Protein AF-A0A3B7MZ04-F1 (afdb_monomer_lite)

Radius of gyration: 18.73 Å; chains: 1; bounding box: 48×26×70 Å

Structure (mmCIF, N/CA/C/O backbone):
data_AF-A0A3B7MZ04-F1
#
_entry.id   AF-A0A3B7MZ04-F1
#
loop_
_atom_site.group_PDB
_atom_site.id
_atom_site.type_symbol
_atom_site.label_atom_id
_atom_site.label_alt_id
_atom_site.label_comp_id
_atom_site.label_asym_id
_atom_site.label_entity_id
_atom_site.label_seq_id
_atom_site.pdbx_PDB_ins_code
_atom_site.Cartn_x
_atom_site.Cartn_y
_atom_site.Cartn_z
_atom_site.occupancy
_atom_site.B_iso_or_equiv
_atom_site.auth_seq_id
_atom_site.auth_comp_id
_atom_site.auth_asym_id
_atom_site.auth_atom_id
_atom_site.pdbx_PDB_model_num
ATOM 1 N N . MET A 1 1 ? 31.484 -8.376 -49.453 1.00 37.28 1 MET A N 1
ATOM 2 C CA . MET A 1 1 ? 30.251 -7.892 -48.801 1.00 37.28 1 MET A CA 1
ATOM 3 C C . MET A 1 1 ? 29.807 -8.991 -47.845 1.00 37.28 1 MET A C 1
ATOM 5 O O . MET A 1 1 ? 29.303 -10.003 -48.305 1.00 37.28 1 MET A O 1
ATOM 9 N N . LEU A 1 2 ? 30.146 -8.880 -46.559 1.00 37.50 2 LEU A N 1
ATOM 10 C CA . LEU A 1 2 ? 29.849 -9.903 -45.551 1.00 37.50 2 LEU A CA 1
ATOM 11 C C . LEU A 1 2 ? 28.805 -9.314 -44.599 1.00 37.50 2 LEU A C 1
ATOM 13 O O . LEU A 1 2 ? 29.094 -8.362 -43.881 1.00 37.50 2 LEU A O 1
ATOM 17 N N . VAL A 1 3 ? 27.578 -9.824 -44.670 1.00 41.59 3 VAL A N 1
ATOM 18 C CA . VAL A 1 3 ? 26.454 -9.389 -43.834 1.00 41.59 3 VAL A CA 1
ATOM 19 C C . VAL A 1 3 ? 26.426 -10.294 -42.605 1.00 41.59 3 VAL A C 1
ATOM 21 O O . VAL A 1 3 ? 26.024 -11.450 -42.708 1.00 41.59 3 VAL A O 1
ATOM 24 N N . LEU A 1 4 ? 26.881 -9.797 -41.451 1.00 46.09 4 LEU A N 1
ATOM 25 C CA . LEU A 1 4 ? 26.632 -10.462 -40.171 1.00 46.09 4 LEU A CA 1
ATOM 26 C C . LEU A 1 4 ? 25.284 -9.986 -39.624 1.00 46.09 4 LEU A C 1
ATOM 28 O O . LEU A 1 4 ? 25.149 -8.849 -39.178 1.00 46.09 4 LEU A O 1
ATOM 32 N N . ALA A 1 5 ? 24.293 -10.875 -39.655 1.00 50.34 5 ALA A N 1
ATOM 33 C CA . ALA A 1 5 ? 23.053 -10.722 -38.911 1.00 50.34 5 ALA A CA 1
ATOM 34 C C . ALA A 1 5 ? 23.339 -10.975 -37.422 1.00 50.34 5 ALA A C 1
ATOM 36 O O . ALA A 1 5 ? 23.577 -12.110 -37.012 1.00 50.34 5 ALA A O 1
ATOM 37 N N . THR A 1 6 ? 23.342 -9.923 -36.606 1.00 53.00 6 THR A N 1
ATOM 38 C CA . THR A 1 6 ? 23.350 -10.060 -35.149 1.00 53.00 6 THR A CA 1
ATOM 39 C C . THR A 1 6 ? 21.940 -10.420 -34.690 1.00 53.00 6 THR A C 1
ATOM 41 O O . THR A 1 6 ? 21.031 -9.595 -34.641 1.00 53.00 6 THR A O 1
ATOM 44 N N . THR A 1 7 ? 21.742 -11.698 -34.377 1.00 51.88 7 THR A N 1
ATOM 45 C CA . THR A 1 7 ? 20.571 -12.202 -33.657 1.00 51.88 7 THR A CA 1
ATOM 46 C C . THR A 1 7 ? 20.481 -11.504 -32.302 1.00 51.88 7 THR A C 1
ATOM 48 O O . THR A 1 7 ? 21.294 -11.749 -31.412 1.00 51.88 7 THR A O 1
ATOM 51 N N . GLY A 1 8 ? 19.512 -10.600 -32.159 1.00 41.09 8 GLY A N 1
ATOM 52 C CA . GLY A 1 8 ? 19.199 -9.950 -30.895 1.00 41.09 8 GLY A CA 1
ATOM 53 C C . GLY A 1 8 ? 18.602 -10.954 -29.914 1.00 41.09 8 GLY A C 1
ATOM 54 O O . GLY A 1 8 ? 17.483 -11.426 -30.103 1.00 41.09 8 GLY A O 1
ATOM 55 N N . SER A 1 9 ? 19.342 -11.272 -28.856 1.00 47.41 9 SER A N 1
ATOM 56 C CA . SER A 1 9 ? 18.808 -11.992 -27.703 1.00 47.41 9 SER A CA 1
ATOM 57 C C . SER A 1 9 ? 17.829 -11.079 -26.964 1.00 47.41 9 SER A C 1
ATOM 59 O O . SER A 1 9 ? 18.231 -10.145 -26.270 1.00 47.41 9 SER A O 1
ATOM 61 N N . LEU A 1 10 ? 16.531 -11.340 -27.121 1.00 42.75 10 LEU A N 1
ATOM 62 C CA . LEU A 1 10 ? 15.488 -10.800 -26.254 1.00 42.75 10 LEU A CA 1
ATOM 63 C C . LEU A 1 10 ? 15.703 -11.379 -24.851 1.00 42.75 10 LEU A C 1
ATOM 65 O O . LEU A 1 10 ? 15.317 -12.511 -24.566 1.00 42.75 10 LEU A O 1
ATOM 69 N N . PHE A 1 11 ? 16.351 -10.617 -23.972 1.00 45.81 11 PHE A N 1
ATOM 70 C CA . PHE A 1 11 ? 16.391 -10.933 -22.549 1.00 45.81 11 PHE A CA 1
ATOM 71 C C . PHE A 1 11 ? 14.971 -10.806 -21.990 1.00 45.81 11 PHE A C 1
ATOM 73 O O . PHE A 1 11 ? 14.513 -9.711 -21.667 1.00 45.81 11 PHE A O 1
ATOM 80 N N . ALA A 1 12 ? 14.272 -11.934 -21.872 1.00 39.66 12 ALA A N 1
ATOM 81 C CA . ALA A 1 12 ? 13.125 -12.056 -20.988 1.00 39.66 12 ALA A CA 1
ATOM 82 C C . ALA A 1 12 ? 13.638 -11.872 -19.553 1.00 39.66 12 ALA A C 1
ATOM 84 O O . ALA A 1 12 ? 14.131 -12.808 -18.926 1.00 39.66 12 ALA A O 1
ATOM 85 N N . GLN A 1 13 ? 13.611 -10.635 -19.059 1.00 42.84 13 GLN A N 1
ATOM 86 C CA . GLN A 1 13 ? 13.931 -10.337 -17.670 1.00 42.84 13 GLN A CA 1
ATOM 87 C C . GLN A 1 13 ? 12.812 -10.926 -16.811 1.00 42.84 13 GLN A C 1
ATOM 89 O O . GLN A 1 13 ? 11.730 -10.355 -16.698 1.00 42.84 13 GLN A O 1
ATOM 94 N N . SER A 1 14 ? 13.053 -12.107 -16.244 1.00 42.69 14 SER A N 1
ATOM 95 C CA . SER A 1 14 ? 12.213 -12.653 -15.186 1.00 42.69 14 SER A CA 1
ATOM 96 C C . SER A 1 14 ? 12.335 -11.725 -13.979 1.00 42.69 14 SER A C 1
ATOM 98 O O . SER A 1 14 ? 13.322 -11.787 -13.246 1.00 42.69 14 SER A O 1
ATOM 100 N N . VAL A 1 15 ? 11.367 -10.826 -13.805 1.00 52.56 15 VAL A N 1
ATOM 101 C CA . VAL A 1 15 ? 11.273 -9.983 -12.612 1.00 52.56 15 VAL A CA 1
ATOM 102 C C . VAL A 1 15 ? 10.937 -10.910 -11.450 1.00 52.56 15 VAL A C 1
ATOM 104 O O . VAL A 1 15 ? 9.829 -11.438 -11.369 1.00 52.56 15 VAL A O 1
ATOM 107 N N . THR A 1 16 ? 11.906 -11.171 -10.576 1.00 59.06 16 THR A N 1
ATOM 108 C CA . THR A 1 16 ? 11.627 -11.874 -9.325 1.00 59.06 16 THR A CA 1
ATOM 109 C C . THR A 1 16 ? 10.803 -10.939 -8.447 1.00 59.06 16 THR A C 1
ATOM 111 O O . THR A 1 16 ? 11.130 -9.766 -8.327 1.00 59.06 16 THR A O 1
ATOM 114 N N . MET A 1 17 ? 9.697 -11.411 -7.878 1.00 65.62 17 MET A N 1
ATOM 115 C CA . MET A 1 17 ? 8.897 -10.622 -6.936 1.00 65.62 17 MET A CA 1
ATOM 116 C C . MET A 1 17 ? 9.353 -10.927 -5.509 1.00 65.62 17 MET A C 1
ATOM 118 O O . MET A 1 17 ? 9.758 -12.048 -5.206 1.00 65.62 17 MET A O 1
ATOM 122 N N . SER A 1 18 ? 9.297 -9.929 -4.635 1.00 71.94 18 SER A N 1
ATOM 123 C CA . SER A 1 18 ? 9.618 -10.046 -3.219 1.00 71.94 18 SER A CA 1
ATOM 124 C C . SER A 1 18 ? 8.387 -9.677 -2.403 1.00 71.94 18 SER A C 1
ATOM 126 O O . SER A 1 18 ? 7.924 -8.536 -2.464 1.00 71.94 18 SER A O 1
ATOM 128 N N . ASP A 1 19 ? 7.909 -10.623 -1.598 1.00 74.81 19 ASP A N 1
ATOM 129 C CA . ASP A 1 19 ? 6.962 -10.338 -0.527 1.00 74.81 19 ASP A CA 1
ATOM 130 C C . ASP A 1 19 ? 7.693 -9.617 0.610 1.00 74.81 19 ASP A C 1
ATOM 132 O O . ASP A 1 19 ? 8.742 -10.058 1.086 1.00 74.81 19 ASP A O 1
ATOM 136 N N . VAL A 1 20 ? 7.162 -8.473 1.026 1.00 80.75 20 VAL A N 1
ATOM 137 C CA . VAL A 1 20 ? 7.673 -7.664 2.131 1.00 80.75 20 VAL A CA 1
ATOM 138 C C . VAL A 1 20 ? 6.534 -7.450 3.112 1.00 80.75 20 VAL A C 1
ATOM 140 O O . VAL A 1 20 ? 5.497 -6.895 2.761 1.00 80.75 20 VAL A O 1
ATOM 143 N N . MET A 1 21 ? 6.725 -7.875 4.355 1.00 78.44 21 MET A N 1
ATOM 144 C CA . MET A 1 21 ? 5.751 -7.673 5.421 1.00 78.44 21 MET A CA 1
ATOM 145 C C . MET A 1 21 ? 6.293 -6.654 6.418 1.00 78.44 21 MET A C 1
ATOM 147 O O . MET A 1 21 ? 7.368 -6.835 6.984 1.00 78.44 21 MET A O 1
ATOM 151 N N . ILE A 1 22 ? 5.538 -5.581 6.632 1.00 81.31 22 ILE A N 1
ATOM 152 C CA . ILE A 1 22 ? 5.824 -4.547 7.622 1.00 81.31 22 ILE A CA 1
ATOM 153 C C . ILE A 1 22 ? 4.789 -4.695 8.731 1.00 81.31 22 ILE A C 1
ATOM 155 O O . ILE A 1 22 ? 3.608 -4.407 8.537 1.00 81.31 22 ILE A O 1
ATOM 159 N N . SER A 1 23 ? 5.219 -5.174 9.891 1.00 73.75 23 SER A N 1
ATOM 160 C CA . SER A 1 23 ? 4.356 -5.304 11.065 1.00 73.75 23 SER A CA 1
ATOM 161 C C . SER A 1 23 ? 4.400 -4.028 11.909 1.00 73.75 23 SER A C 1
ATOM 163 O O . SER A 1 23 ? 5.452 -3.405 12.029 1.00 73.75 23 SER A O 1
ATOM 165 N N . SER A 1 24 ? 3.268 -3.669 12.521 1.00 73.19 24 SER A N 1
ATOM 166 C CA . SER A 1 24 ? 3.167 -2.603 13.534 1.00 73.19 24 SER A CA 1
ATOM 167 C C . SER A 1 24 ? 3.559 -1.200 13.049 1.00 73.19 24 SER A C 1
ATOM 169 O O . SER A 1 24 ? 4.339 -0.486 13.678 1.00 73.19 24 SER A O 1
ATOM 171 N N . VAL A 1 25 ? 2.998 -0.784 11.918 1.00 84.44 25 VAL A N 1
ATOM 172 C CA . VAL A 1 25 ? 3.105 0.578 11.395 1.00 84.44 25 VAL A CA 1
ATOM 173 C C . VAL A 1 25 ? 2.046 1.464 12.040 1.00 84.44 25 VAL A C 1
ATOM 175 O O . VAL A 1 25 ? 0.855 1.189 11.913 1.00 84.44 25 VAL A O 1
ATOM 178 N N . LYS A 1 26 ? 2.462 2.569 12.663 1.00 84.50 26 LYS A N 1
ATOM 179 C CA . LYS A 1 26 ? 1.526 3.576 13.173 1.00 84.50 26 LYS A CA 1
ATOM 180 C C . LYS A 1 26 ? 0.982 4.435 12.036 1.00 84.50 26 LYS A C 1
ATOM 182 O O . LYS A 1 26 ? 1.739 5.204 11.445 1.00 84.50 26 LYS A O 1
ATOM 187 N N . ILE A 1 27 ? -0.315 4.328 11.751 1.00 87.19 27 ILE A N 1
ATOM 188 C CA . ILE A 1 27 ? -0.996 5.122 10.720 1.00 87.19 27 ILE A CA 1
ATOM 189 C C . ILE A 1 27 ? -2.087 5.974 11.370 1.00 87.19 27 ILE A C 1
ATOM 191 O O . ILE A 1 27 ? -3.079 5.461 11.890 1.00 87.19 27 ILE A O 1
ATOM 195 N N . LYS A 1 28 ? -1.908 7.293 11.305 1.00 89.50 28 LYS A N 1
ATOM 196 C CA . LYS A 1 28 ? -2.810 8.297 11.889 1.00 89.50 28 LYS A CA 1
ATOM 197 C C . LYS A 1 28 ? -3.736 8.861 10.821 1.00 89.50 28 LYS A C 1
ATOM 199 O O . LYS A 1 28 ? -3.442 8.727 9.639 1.00 89.50 28 LYS A O 1
ATOM 204 N N . ASP A 1 29 ? -4.832 9.516 11.192 1.00 90.69 29 ASP A N 1
ATOM 205 C CA . ASP A 1 29 ? -5.619 10.249 10.192 1.00 90.69 29 ASP A CA 1
ATOM 206 C C . ASP A 1 29 ? -4.792 11.372 9.544 1.00 90.69 29 ASP A C 1
ATOM 208 O O . ASP A 1 29 ? -3.975 12.028 10.193 1.00 90.69 29 ASP A O 1
ATOM 212 N N . GLY A 1 30 ? -4.994 11.574 8.241 1.00 92.38 30 GLY A N 1
ATOM 213 C CA . GLY A 1 30 ? -4.193 12.476 7.417 1.00 92.38 30 GLY A CA 1
ATOM 214 C C . GLY A 1 30 ? -3.124 11.756 6.591 1.00 92.38 30 GLY A C 1
ATOM 215 O O . GLY A 1 30 ? -3.229 10.563 6.299 1.00 92.38 30 GLY A O 1
ATOM 216 N N . LYS A 1 31 ? -2.117 12.512 6.142 1.00 95.00 31 LYS A N 1
ATOM 217 C CA . LYS A 1 31 ? -1.032 12.008 5.289 1.00 95.00 31 LYS A CA 1
ATOM 218 C C . LYS A 1 31 ? -0.006 11.244 6.128 1.00 95.00 31 LYS A C 1
ATOM 220 O O . LYS A 1 31 ? 0.504 11.775 7.109 1.00 95.00 31 LYS A O 1
ATOM 225 N N . ASN A 1 32 ? 0.331 10.030 5.705 1.00 93.62 32 ASN A N 1
ATOM 226 C CA . ASN A 1 32 ? 1.337 9.181 6.333 1.00 93.62 32 ASN A CA 1
ATOM 227 C C . ASN A 1 32 ? 2.369 8.743 5.297 1.00 93.62 32 ASN A C 1
ATOM 229 O O . ASN A 1 32 ? 2.030 8.530 4.132 1.00 93.62 32 ASN A O 1
ATOM 233 N N . THR A 1 33 ? 3.605 8.562 5.755 1.00 93.31 33 THR A N 1
ATOM 234 C CA . THR A 1 33 ? 4.702 8.012 4.960 1.00 93.31 33 THR A CA 1
ATOM 235 C C . THR A 1 33 ? 5.286 6.818 5.700 1.00 93.31 33 THR A C 1
ATOM 237 O O . THR A 1 33 ? 5.706 6.945 6.848 1.00 93.31 33 THR A O 1
ATOM 240 N N . ILE A 1 34 ? 5.316 5.666 5.042 1.00 90.81 34 ILE A N 1
ATOM 241 C CA . ILE A 1 34 ? 5.802 4.398 5.579 1.00 90.81 34 ILE A CA 1
ATOM 242 C C . ILE A 1 34 ? 7.078 4.039 4.828 1.00 90.81 34 ILE A C 1
ATOM 244 O O . ILE A 1 34 ? 7.085 3.977 3.600 1.00 90.81 34 ILE A O 1
ATOM 248 N N . GLN A 1 35 ? 8.163 3.814 5.559 1.00 90.25 35 GLN A N 1
ATOM 249 C CA . GLN A 1 35 ? 9.420 3.342 4.983 1.00 90.25 35 GLN A CA 1
ATOM 250 C C . GLN A 1 35 ? 9.303 1.847 4.689 1.00 90.25 35 GLN A C 1
ATOM 252 O O . GLN A 1 35 ? 8.924 1.074 5.571 1.00 90.25 35 GLN A O 1
ATOM 257 N N . VAL A 1 36 ? 9.623 1.435 3.463 1.00 87.38 36 VAL A N 1
ATOM 258 C CA . VAL A 1 36 ? 9.711 0.013 3.133 1.00 87.38 36 VAL A CA 1
ATOM 259 C C . VAL A 1 36 ? 11.076 -0.504 3.603 1.00 87.38 36 VAL A C 1
ATOM 261 O O . VAL A 1 36 ? 12.092 0.125 3.288 1.00 87.38 36 VAL A O 1
ATOM 264 N N . PRO A 1 37 ? 11.130 -1.630 4.341 1.00 84.25 37 PRO A N 1
ATOM 265 C CA . PRO A 1 37 ? 12.377 -2.245 4.781 1.00 84.25 37 PRO A CA 1
ATOM 266 C C . PRO A 1 37 ? 13.378 -2.478 3.647 1.00 84.25 37 PRO A C 1
ATOM 268 O O . PRO A 1 37 ? 13.029 -2.513 2.463 1.00 84.25 37 PRO A O 1
ATOM 271 N N . ASP A 1 38 ? 14.641 -2.649 4.032 1.00 81.69 38 ASP A N 1
ATOM 272 C CA . ASP A 1 38 ? 15.763 -2.913 3.122 1.00 81.69 38 ASP A CA 1
ATOM 273 C C . ASP A 1 38 ? 16.003 -1.804 2.083 1.00 81.69 38 ASP A C 1
ATOM 275 O O . ASP A 1 38 ? 16.599 -2.040 1.033 1.00 81.69 38 ASP A O 1
ATOM 279 N N . GLY A 1 39 ? 15.514 -0.589 2.357 1.00 80.19 39 GLY A N 1
ATOM 280 C CA . GLY A 1 39 ? 15.669 0.561 1.468 1.00 80.19 39 GLY A CA 1
ATOM 281 C C . GLY A 1 39 ? 14.927 0.410 0.140 1.00 80.19 39 GLY A C 1
ATOM 282 O O . GLY A 1 39 ? 15.293 1.063 -0.833 1.00 80.19 39 GLY A O 1
ATOM 283 N N . LYS A 1 40 ? 13.899 -0.447 0.071 1.00 82.50 40 LYS A N 1
ATOM 284 C CA . LYS A 1 40 ? 13.170 -0.725 -1.178 1.00 82.50 40 LYS A CA 1
ATOM 285 C C . LYS A 1 40 ? 12.316 0.451 -1.657 1.00 82.50 40 LYS A C 1
ATOM 287 O O . LYS A 1 40 ? 11.975 0.494 -2.835 1.00 82.50 40 LYS A O 1
ATOM 292 N N . GLY A 1 41 ? 12.011 1.410 -0.783 1.00 89.75 41 GLY A N 1
ATOM 293 C CA . GLY A 1 41 ? 11.258 2.607 -1.140 1.00 89.75 41 GLY A CA 1
ATOM 294 C C . GLY A 1 41 ? 10.447 3.183 0.016 1.00 89.75 41 GLY A C 1
ATOM 295 O O . GLY A 1 41 ? 10.677 2.872 1.185 1.00 89.75 41 GLY A O 1
ATOM 296 N N . THR A 1 42 ? 9.453 4.001 -0.321 1.00 92.31 42 THR A N 1
ATOM 297 C CA . THR A 1 42 ? 8.475 4.556 0.622 1.00 92.31 42 THR A CA 1
ATOM 298 C C . THR A 1 42 ? 7.057 4.394 0.101 1.00 92.31 42 THR A C 1
ATOM 300 O O . THR A 1 42 ? 6.826 4.284 -1.100 1.00 92.31 42 THR A O 1
ATOM 303 N N . ILE A 1 43 ? 6.093 4.389 1.012 1.00 92.94 43 ILE A N 1
ATOM 304 C CA . ILE A 1 43 ? 4.670 4.403 0.697 1.00 92.94 43 ILE A CA 1
ATOM 305 C C . ILE A 1 43 ? 4.080 5.653 1.321 1.00 92.94 43 ILE A C 1
ATOM 307 O O . ILE A 1 43 ? 4.135 5.824 2.537 1.00 92.94 43 ILE A O 1
ATOM 311 N N . GLN A 1 44 ? 3.482 6.507 0.507 1.00 94.75 44 GLN A N 1
ATOM 312 C CA . GLN A 1 44 ? 2.641 7.596 0.975 1.00 94.75 44 GLN A CA 1
ATOM 313 C C . GLN A 1 44 ? 1.182 7.191 0.848 1.00 94.75 44 GLN A C 1
ATOM 315 O O . GLN A 1 44 ? 0.789 6.574 -0.137 1.00 94.75 44 GLN A O 1
ATOM 320 N N . LEU A 1 45 ? 0.382 7.530 1.850 1.00 94.44 45 LEU A N 1
ATOM 321 C CA . LEU A 1 45 ? -1.057 7.306 1.834 1.00 94.44 45 LEU A CA 1
ATOM 322 C C . LEU A 1 45 ? -1.772 8.335 2.701 1.00 94.44 45 LEU A C 1
ATOM 324 O O . LEU A 1 45 ? -1.173 8.961 3.578 1.00 94.44 45 LEU A O 1
ATOM 328 N N . VAL A 1 46 ? -3.070 8.494 2.477 1.00 93.62 46 VAL A N 1
ATOM 329 C CA . VAL A 1 46 ? -3.946 9.326 3.299 1.00 93.62 46 VAL A CA 1
ATOM 330 C C . VAL A 1 46 ? -4.959 8.431 3.993 1.00 93.62 46 VAL A C 1
ATOM 332 O O . VAL A 1 46 ? -5.723 7.731 3.334 1.00 93.62 46 VAL A O 1
ATOM 335 N N . LYS A 1 47 ? -4.985 8.462 5.325 1.00 91.06 47 LYS A N 1
ATOM 336 C CA . LYS A 1 47 ? -6.008 7.783 6.123 1.00 91.06 47 LYS A CA 1
ATOM 337 C C . LYS A 1 47 ? -7.132 8.763 6.459 1.00 91.06 47 LYS A C 1
ATOM 339 O O . LYS A 1 47 ? -6.870 9.902 6.851 1.00 91.06 47 LYS A O 1
ATOM 344 N N . ARG A 1 48 ? -8.380 8.325 6.297 1.00 89.88 48 ARG A N 1
ATOM 345 C CA . ARG A 1 48 ? -9.588 9.040 6.737 1.00 89.88 48 ARG A CA 1
ATOM 346 C C . ARG A 1 48 ? -10.536 8.054 7.412 1.00 89.88 48 ARG A C 1
ATOM 348 O O . ARG A 1 48 ? -11.270 7.339 6.728 1.00 89.88 48 ARG A O 1
ATOM 355 N N . GLY A 1 49 ? -10.507 7.996 8.742 1.00 85.44 49 GLY A N 1
ATOM 356 C CA . GLY A 1 49 ? -11.262 6.996 9.497 1.00 85.44 49 GLY A CA 1
ATOM 357 C C . GLY A 1 49 ? -10.734 5.593 9.191 1.00 85.44 49 GLY A C 1
ATOM 358 O O . GLY A 1 49 ? -9.558 5.321 9.414 1.00 85.44 49 GLY A O 1
ATOM 359 N N . ASP A 1 50 ? -11.573 4.719 8.639 1.00 78.81 50 ASP A N 1
ATOM 360 C CA . ASP A 1 50 ? -11.190 3.352 8.245 1.00 78.81 50 ASP A CA 1
ATOM 361 C C . ASP A 1 50 ? -10.774 3.217 6.770 1.00 78.81 50 ASP A C 1
ATOM 363 O O . ASP A 1 50 ? -10.542 2.109 6.290 1.00 78.81 50 ASP A O 1
ATOM 367 N N . LYS A 1 51 ? -10.691 4.331 6.029 1.00 84.94 51 LYS A N 1
ATOM 368 C CA . LYS A 1 51 ? -10.360 4.331 4.598 1.00 84.94 51 LYS A CA 1
ATOM 369 C C . LYS A 1 51 ? -8.946 4.828 4.334 1.00 84.94 51 LYS A C 1
ATOM 371 O O . LYS A 1 51 ? -8.475 5.755 4.993 1.00 84.94 51 LYS A O 1
ATOM 376 N N . PHE A 1 52 ? -8.327 4.266 3.299 1.00 89.69 52 PHE A N 1
ATOM 377 C CA . PHE A 1 52 ? -7.023 4.677 2.788 1.00 89.69 52 PHE A CA 1
ATOM 378 C C . PHE A 1 52 ? -7.166 5.159 1.340 1.00 89.69 52 PHE A C 1
ATOM 380 O O . PHE A 1 52 ? -7.798 4.499 0.518 1.00 89.69 52 PHE A O 1
ATOM 387 N N . THR A 1 53 ? -6.608 6.325 1.026 1.00 91.56 53 THR A N 1
ATOM 388 C CA . THR A 1 53 ? -6.633 6.931 -0.313 1.00 91.56 53 THR A CA 1
ATOM 389 C C . THR A 1 53 ? -5.264 7.494 -0.678 1.00 91.56 53 THR A C 1
ATOM 391 O O . THR A 1 53 ? -4.359 7.525 0.153 1.00 91.56 53 THR A O 1
ATOM 394 N N . ASP A 1 54 ? -5.110 7.935 -1.931 1.00 92.50 54 ASP A N 1
ATOM 395 C CA . ASP A 1 54 ? -3.887 8.579 -2.435 1.00 92.50 54 ASP A CA 1
ATOM 396 C C . ASP A 1 54 ? -2.616 7.770 -2.162 1.00 92.50 54 ASP A C 1
ATOM 398 O O . ASP A 1 54 ? -1.580 8.307 -1.774 1.00 92.50 54 ASP A O 1
ATOM 402 N N . VAL A 1 55 ? -2.723 6.456 -2.364 1.00 92.69 55 VAL A N 1
ATOM 403 C CA . VAL A 1 55 ? -1.626 5.528 -2.124 1.00 92.69 55 VAL A CA 1
ATOM 404 C C . VAL A 1 55 ? -0.607 5.647 -3.254 1.00 92.69 55 VAL A C 1
ATOM 406 O O . VAL A 1 55 ? -0.915 5.404 -4.423 1.00 92.69 55 VAL A O 1
ATOM 409 N N . VAL A 1 56 ? 0.615 6.027 -2.903 1.00 93.81 56 VAL A N 1
ATOM 410 C CA . VAL A 1 56 ? 1.742 6.193 -3.822 1.00 93.81 56 VAL A CA 1
ATOM 411 C C . VAL A 1 56 ? 2.924 5.414 -3.276 1.00 93.81 56 VAL A C 1
ATOM 413 O O . VAL A 1 56 ? 3.348 5.634 -2.146 1.00 93.81 56 VAL A O 1
ATOM 416 N N . TYR A 1 57 ? 3.462 4.513 -4.087 1.00 91.56 57 TYR A N 1
ATOM 417 C CA . TYR A 1 57 ? 4.725 3.846 -3.811 1.00 91.56 57 TYR A CA 1
ATOM 418 C C . TYR A 1 57 ? 5.848 4.566 -4.554 1.00 91.56 57 TYR A C 1
ATOM 420 O O . TYR A 1 57 ? 5.764 4.741 -5.767 1.00 91.56 57 TYR A O 1
ATOM 428 N N . THR A 1 58 ? 6.896 4.960 -3.846 1.00 91.56 58 THR A N 1
ATOM 429 C CA . THR A 1 58 ? 8.117 5.521 -4.425 1.00 91.56 58 THR A CA 1
ATOM 430 C C . THR A 1 58 ? 9.221 4.491 -4.262 1.00 91.56 58 THR A C 1
ATOM 432 O O . THR A 1 58 ? 9.553 4.147 -3.130 1.00 91.56 58 THR A O 1
ATOM 435 N N . ASP A 1 59 ? 9.774 3.979 -5.359 1.00 87.75 59 ASP A N 1
ATOM 436 C CA . ASP A 1 59 ? 10.851 2.987 -5.292 1.00 87.75 59 ASP A CA 1
ATOM 437 C C . ASP A 1 59 ? 12.182 3.585 -4.793 1.00 87.75 59 ASP A C 1
ATOM 439 O O . ASP A 1 59 ? 12.329 4.798 -4.622 1.00 87.75 59 ASP A O 1
ATOM 443 N N . ALA A 1 60 ? 13.177 2.725 -4.565 1.00 86.44 60 ALA A N 1
ATOM 444 C CA . ALA A 1 60 ? 14.523 3.127 -4.151 1.00 86.44 60 ALA A CA 1
ATOM 445 C C . ALA A 1 60 ? 15.226 4.093 -5.131 1.00 86.44 60 ALA A C 1
ATOM 447 O O . ALA A 1 60 ? 16.154 4.797 -4.737 1.00 86.44 60 ALA A O 1
ATOM 448 N N . ALA A 1 61 ? 14.804 4.128 -6.400 1.00 86.62 61 ALA A N 1
ATOM 449 C CA . ALA A 1 61 ? 15.323 5.038 -7.418 1.00 86.62 61 ALA A CA 1
ATOM 450 C C . ALA A 1 61 ? 14.561 6.379 -7.464 1.00 86.62 61 ALA A C 1
ATOM 452 O O . ALA A 1 61 ? 14.908 7.249 -8.263 1.00 86.62 61 ALA A O 1
ATOM 453 N N . GLY A 1 62 ? 13.540 6.560 -6.620 1.00 86.12 62 GLY A N 1
ATOM 454 C CA . GLY A 1 62 ? 12.716 7.765 -6.562 1.00 86.12 62 GLY A CA 1
ATOM 455 C C . GLY A 1 62 ? 11.550 7.776 -7.553 1.00 86.12 62 GLY A C 1
ATOM 456 O O . GLY A 1 62 ? 10.890 8.803 -7.700 1.00 86.12 62 GLY A O 1
ATOM 457 N N . LYS A 1 63 ? 11.266 6.667 -8.245 1.00 87.69 63 LYS A N 1
ATOM 458 C CA . LYS A 1 63 ? 10.143 6.589 -9.181 1.00 87.69 63 LYS A CA 1
ATOM 459 C C . LYS A 1 63 ? 8.841 6.369 -8.423 1.00 87.69 63 LYS A C 1
ATOM 461 O O . LYS A 1 63 ? 8.659 5.360 -7.742 1.00 87.69 63 LYS A O 1
ATOM 466 N N . GLU A 1 64 ? 7.904 7.286 -8.612 1.00 91.31 64 GLU A N 1
ATOM 467 C CA . GLU A 1 64 ? 6.570 7.200 -8.027 1.00 91.31 64 GLU A CA 1
ATOM 468 C C . GLU A 1 64 ? 5.624 6.343 -8.878 1.00 91.31 64 GLU A C 1
ATOM 470 O O . GLU A 1 64 ? 5.589 6.424 -10.107 1.00 91.31 64 GLU A O 1
ATOM 475 N N . SER A 1 65 ? 4.832 5.515 -8.207 1.00 89.62 65 SER A N 1
ATOM 476 C CA . SER A 1 65 ? 3.798 4.661 -8.779 1.00 89.62 65 SER A CA 1
ATOM 477 C C . SER A 1 65 ? 2.523 4.823 -7.962 1.00 89.62 65 SER A C 1
ATOM 479 O O . SER A 1 65 ? 2.458 4.422 -6.799 1.00 89.62 65 SER A O 1
ATOM 481 N N . ARG A 1 66 ? 1.494 5.422 -8.567 1.00 91.19 66 ARG A N 1
ATOM 482 C CA . ARG A 1 66 ? 0.188 5.575 -7.921 1.00 91.19 66 ARG A CA 1
ATOM 483 C C . ARG A 1 66 ? -0.552 4.244 -7.944 1.00 91.19 66 ARG A C 1
ATOM 485 O O . ARG A 1 66 ? -0.759 3.663 -9.010 1.00 91.19 66 ARG A O 1
ATOM 492 N N . LEU A 1 67 ? -0.950 3.776 -6.770 1.00 90.44 67 LEU A N 1
ATOM 493 C CA . LEU A 1 67 ? -1.673 2.525 -6.610 1.00 90.44 67 LEU A CA 1
ATOM 494 C C . LEU A 1 67 ? -3.175 2.810 -6.563 1.00 90.44 67 LEU A C 1
ATOM 496 O O . LEU A 1 67 ? -3.622 3.804 -5.990 1.00 90.44 67 LEU A O 1
ATOM 500 N N . SER A 1 68 ? -3.958 1.944 -7.196 1.00 89.38 68 SER A N 1
ATOM 501 C CA . SER A 1 68 ? -5.420 2.018 -7.200 1.00 89.38 68 SER A CA 1
ATOM 502 C C . SER A 1 68 ? -6.015 0.903 -6.349 1.00 89.38 68 SER A C 1
ATOM 504 O O . SER A 1 68 ? -5.420 -0.175 -6.295 1.00 89.38 68 SER A O 1
ATOM 506 N N . PRO A 1 69 ? -7.171 1.132 -5.698 1.00 88.94 69 PRO A N 1
ATOM 507 C CA . PRO A 1 69 ? -7.844 0.104 -4.918 1.00 88.94 69 PRO A CA 1
ATOM 508 C C . PRO A 1 69 ? -8.151 -1.126 -5.772 1.00 88.94 69 PRO A C 1
ATOM 510 O O . PRO A 1 69 ? -8.678 -1.012 -6.881 1.00 88.94 69 PRO A O 1
ATOM 513 N N . VAL A 1 70 ? -7.842 -2.306 -5.247 1.00 86.56 70 VAL A N 1
ATOM 514 C CA . VAL A 1 70 ? -8.130 -3.596 -5.879 1.00 86.56 70 VAL A CA 1
ATOM 515 C C . VAL A 1 70 ? -8.600 -4.597 -4.834 1.00 86.56 70 VAL A C 1
ATOM 517 O O . VAL A 1 70 ? -8.442 -4.406 -3.628 1.00 86.56 70 VAL A O 1
ATOM 520 N N . ARG A 1 71 ? -9.179 -5.708 -5.292 1.00 81.00 71 ARG A N 1
ATOM 521 C CA . ARG A 1 71 ? -9.547 -6.800 -4.389 1.00 81.00 71 ARG A CA 1
ATOM 522 C C . ARG A 1 71 ? -8.279 -7.522 -3.898 1.00 81.00 71 ARG A C 1
ATOM 524 O O . ARG A 1 71 ? -7.348 -7.697 -4.691 1.00 81.00 71 ARG A O 1
ATOM 531 N N . PRO A 1 72 ? -8.233 -7.987 -2.637 1.00 77.75 72 PRO A N 1
ATOM 532 C CA . PRO A 1 72 ? -7.120 -8.797 -2.144 1.00 77.75 72 PRO A CA 1
ATOM 533 C C . PRO A 1 72 ? -6.858 -10.011 -3.046 1.00 77.75 72 PRO A C 1
ATOM 535 O O . PRO A 1 72 ? -7.804 -10.685 -3.459 1.00 77.75 72 PRO A O 1
ATOM 538 N N . GLY A 1 73 ? -5.590 -10.301 -3.348 1.00 74.88 73 GLY A N 1
ATOM 539 C CA . GLY A 1 73 ? -5.211 -11.416 -4.226 1.00 74.88 73 GLY A CA 1
ATOM 540 C C . GLY A 1 73 ? -5.493 -11.199 -5.718 1.00 74.88 73 GLY A C 1
ATOM 541 O O . GLY A 1 73 ? -5.404 -12.151 -6.489 1.00 74.88 73 GLY A O 1
ATOM 542 N N . THR A 1 74 ? -5.851 -9.982 -6.144 1.00 74.88 74 THR A N 1
ATOM 543 C CA . THR A 1 74 ? -6.074 -9.648 -7.562 1.00 74.88 74 THR A CA 1
ATOM 544 C C . THR A 1 74 ? -5.042 -8.642 -8.058 1.00 74.88 74 THR A C 1
ATOM 546 O O . THR A 1 74 ? -4.552 -7.821 -7.288 1.00 74.88 74 THR A O 1
ATOM 549 N N . ASN A 1 75 ? -4.708 -8.689 -9.352 1.00 71.44 75 ASN A N 1
ATOM 550 C CA . ASN A 1 75 ? -3.834 -7.710 -10.013 1.00 71.44 75 ASN A CA 1
ATOM 551 C C . ASN A 1 75 ? -2.493 -7.454 -9.289 1.00 71.44 75 ASN A C 1
ATOM 553 O O . ASN A 1 75 ? -2.059 -6.307 -9.196 1.00 71.44 75 ASN A O 1
ATOM 557 N N . GLY A 1 76 ? -1.850 -8.501 -8.761 1.00 71.31 76 GLY A N 1
ATOM 558 C CA . GLY A 1 76 ? -0.576 -8.394 -8.037 1.00 71.31 76 GLY A CA 1
ATOM 559 C C . GLY A 1 76 ? -0.686 -7.893 -6.593 1.00 71.31 76 GLY A C 1
ATOM 560 O O . GLY A 1 76 ? 0.328 -7.803 -5.910 1.00 71.31 76 GLY A O 1
ATOM 561 N N . ALA A 1 77 ? -1.887 -7.591 -6.087 1.00 76.12 77 ALA A N 1
ATOM 562 C CA . ALA A 1 77 ? -2.066 -7.346 -4.661 1.00 76.12 77 ALA A CA 1
ATOM 563 C C . ALA A 1 77 ? -1.875 -8.658 -3.884 1.00 76.12 77 ALA A C 1
ATOM 565 O O . ALA A 1 77 ? -2.554 -9.645 -4.198 1.00 76.12 77 ALA A O 1
ATOM 566 N N . PRO A 1 78 ? -0.996 -8.688 -2.866 1.00 73.88 78 PRO A N 1
ATOM 567 C CA . PRO A 1 78 ? -0.821 -9.881 -2.053 1.00 73.88 78 PRO A CA 1
ATOM 568 C C . PRO A 1 78 ? -2.139 -10.235 -1.354 1.00 73.88 78 PRO A C 1
ATOM 570 O O . PRO A 1 78 ? -2.990 -9.376 -1.120 1.00 73.88 78 PRO A O 1
ATOM 573 N N . LYS A 1 79 ? -2.338 -11.511 -1.014 1.00 71.06 79 LYS A N 1
ATOM 574 C CA . LYS A 1 79 ? -3.422 -11.916 -0.112 1.00 71.06 79 LYS A CA 1
ATOM 575 C C . LYS A 1 79 ? -2.860 -11.855 1.306 1.00 71.06 79 LYS A C 1
ATOM 577 O O . LYS A 1 79 ? -2.139 -12.775 1.691 1.00 71.06 79 LYS A O 1
ATOM 582 N N . PRO A 1 80 ? -3.111 -10.782 2.071 1.00 66.19 80 PRO A N 1
ATOM 583 C CA . PRO A 1 80 ? -2.461 -10.645 3.356 1.00 66.19 80 PRO A CA 1
ATOM 584 C C . PRO A 1 80 ? -3.075 -11.666 4.337 1.00 66.19 80 PRO A C 1
ATOM 586 O O . PRO A 1 80 ? -4.266 -11.985 4.222 1.00 66.19 80 PRO A O 1
ATOM 589 N N . PRO A 1 81 ? -2.306 -12.194 5.306 1.00 64.88 81 PRO A N 1
ATOM 590 C CA . PRO A 1 81 ? -2.757 -13.219 6.257 1.00 64.88 81 PRO A CA 1
ATOM 591 C C . PRO A 1 81 ? -3.683 -12.650 7.350 1.00 64.88 81 PRO A C 1
ATOM 593 O O . PRO A 1 81 ? -3.609 -13.012 8.521 1.0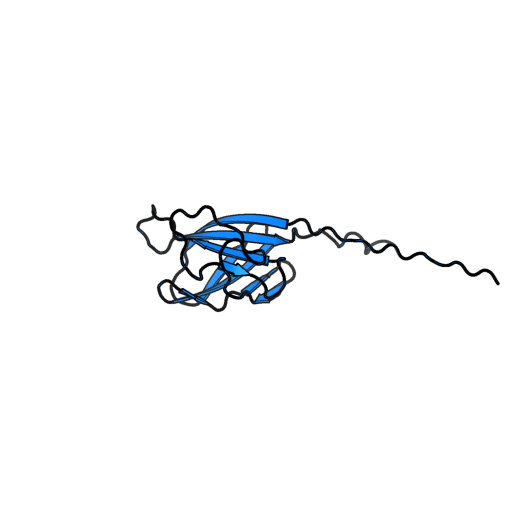0 64.88 81 PRO A O 1
ATOM 596 N N . CYS A 1 82 ? -4.543 -11.703 6.993 1.00 66.94 82 CYS A N 1
ATOM 597 C CA . CYS A 1 82 ? -5.295 -10.904 7.943 1.00 66.94 82 CYS A CA 1
ATOM 598 C C . CYS A 1 82 ? -6.603 -11.590 8.294 1.00 66.94 82 CYS A C 1
ATOM 600 O O . CYS A 1 82 ? -7.422 -11.873 7.422 1.00 66.94 82 CYS A O 1
ATOM 602 N N . LYS A 1 83 ? -6.805 -11.817 9.595 1.00 66.31 83 LYS A N 1
ATOM 603 C CA . LYS A 1 83 ? -8.021 -12.433 10.135 1.00 66.31 83 LYS A CA 1
ATOM 604 C C . LYS A 1 83 ? -9.276 -11.618 9.801 1.00 66.31 83 LYS A C 1
ATOM 606 O O . LYS A 1 83 ? -10.327 -12.197 9.551 1.00 66.31 83 LYS A O 1
ATOM 611 N N . PHE A 1 84 ? -9.141 -10.291 9.746 1.00 66.06 84 PHE A N 1
ATOM 612 C CA . PHE A 1 84 ? -10.198 -9.358 9.363 1.00 66.06 84 PHE A CA 1
ATOM 613 C C . PHE A 1 84 ? -9.686 -8.426 8.256 1.00 66.06 84 PHE A C 1
ATOM 615 O O . PHE A 1 84 ? -9.036 -7.419 8.549 1.00 66.06 84 PHE A O 1
ATOM 622 N N . PRO A 1 85 ? -9.903 -8.773 6.975 1.00 64.94 85 PRO A N 1
ATOM 623 C CA . PRO A 1 85 ? -9.513 -7.912 5.870 1.00 64.94 85 PRO A CA 1
ATOM 624 C C . PRO A 1 85 ? -10.383 -6.651 5.863 1.00 64.94 85 PRO A C 1
ATOM 626 O O . PRO A 1 85 ? -11.609 -6.730 5.926 1.00 64.94 85 PRO A O 1
ATOM 629 N N . ILE A 1 86 ? -9.746 -5.486 5.767 1.00 72.31 86 ILE A N 1
ATOM 630 C CA . ILE A 1 86 ? -10.457 -4.221 5.583 1.00 72.31 86 ILE A CA 1
ATOM 631 C C . ILE A 1 86 ? -10.854 -4.134 4.098 1.00 72.31 86 ILE A C 1
ATOM 633 O O . ILE A 1 86 ? -9.984 -4.303 3.233 1.00 72.31 86 ILE A O 1
ATOM 637 N N . PRO A 1 87 ? -12.138 -3.903 3.769 1.00 67.56 87 PRO A N 1
ATOM 638 C CA . PRO A 1 87 ? -12.537 -3.667 2.386 1.00 67.56 87 PRO A CA 1
ATOM 639 C C . PRO A 1 87 ? -11.809 -2.428 1.850 1.00 67.56 87 PRO A C 1
ATOM 641 O O . PRO A 1 87 ? -11.645 -1.443 2.564 1.00 67.56 87 PRO A O 1
ATOM 644 N N . ASP A 1 88 ? -11.343 -2.488 0.604 1.00 72.25 88 ASP A N 1
ATOM 645 C CA . ASP A 1 88 ? -10.624 -1.391 -0.065 1.00 72.25 88 ASP A CA 1
ATOM 646 C C . ASP A 1 88 ? -9.278 -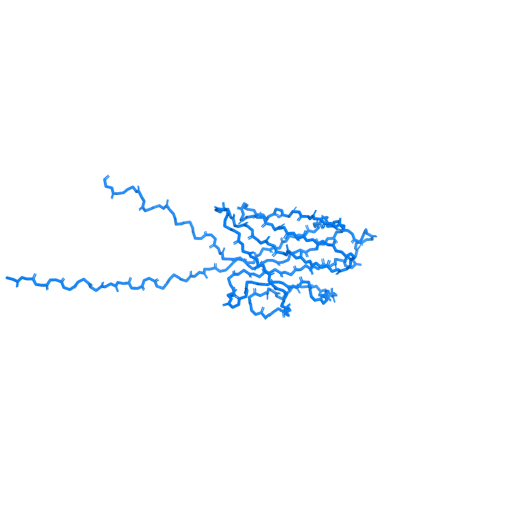0.991 0.572 1.00 72.25 88 ASP A C 1
ATOM 648 O O . ASP A 1 88 ? -8.765 0.097 0.323 1.00 72.25 88 ASP A O 1
ATOM 652 N N . ALA A 1 89 ? -8.665 -1.873 1.368 1.00 83.75 89 ALA A N 1
ATOM 653 C CA . ALA A 1 89 ? -7.328 -1.656 1.928 1.00 83.75 89 ALA A CA 1
ATOM 654 C C . ALA A 1 89 ? -6.203 -2.322 1.120 1.00 83.75 89 ALA A C 1
ATOM 656 O O . ALA A 1 89 ? -5.053 -2.340 1.561 1.00 83.75 89 ALA A O 1
ATOM 657 N N . CYS A 1 90 ? -6.527 -2.873 -0.050 1.00 88.19 90 CYS A N 1
ATOM 658 C CA . CYS A 1 90 ? -5.567 -3.418 -1.000 1.00 88.19 90 CYS A CA 1
ATOM 659 C C . CYS A 1 90 ? -5.457 -2.513 -2.221 1.00 88.19 90 CYS A C 1
ATOM 661 O O . CYS A 1 90 ? -6.461 -2.045 -2.752 1.00 88.19 90 CYS A O 1
ATOM 663 N N . PHE A 1 91 ? -4.232 -2.300 -2.680 1.00 90.69 91 PHE A N 1
ATOM 664 C CA . PHE A 1 91 ? -3.899 -1.394 -3.761 1.00 90.69 91 PHE A CA 1
ATOM 665 C C . PHE A 1 91 ? -2.874 -2.045 -4.681 1.00 90.69 91 PHE A C 1
ATOM 667 O O . PHE A 1 91 ? -1.965 -2.722 -4.210 1.00 90.69 91 PHE A O 1
ATOM 674 N N . SER A 1 92 ? -2.979 -1.827 -5.985 1.00 89.56 92 SER A N 1
ATOM 675 C CA . SER A 1 92 ? -1.934 -2.229 -6.927 1.00 89.56 92 SER A CA 1
ATOM 676 C C . SER A 1 92 ? -1.812 -1.245 -8.082 1.00 89.56 92 SER A C 1
ATOM 678 O O . SER A 1 92 ? -2.652 -0.353 -8.246 1.00 89.56 92 SER A O 1
ATOM 680 N N . ILE A 1 93 ? -0.735 -1.352 -8.862 1.00 86.88 93 ILE A N 1
ATOM 681 C CA . ILE A 1 93 ? -0.595 -0.529 -10.065 1.00 86.88 93 ILE A CA 1
ATOM 682 C C . ILE A 1 93 ? -1.683 -0.958 -11.066 1.00 86.88 93 ILE A C 1
ATOM 684 O O . ILE A 1 93 ? -1.795 -2.145 -11.390 1.00 86.88 93 ILE A O 1
ATOM 688 N N . PRO A 1 94 ? -2.481 -0.016 -11.603 1.00 79.06 94 PRO A N 1
ATOM 689 C CA . PRO A 1 94 ? -3.473 -0.332 -12.622 1.00 79.06 94 PRO A CA 1
ATOM 690 C C . PRO A 1 94 ? -2.835 -1.053 -13.804 1.00 79.06 94 PRO A C 1
ATOM 692 O O . PRO A 1 94 ? -1.839 -0.587 -14.358 1.00 79.06 94 PRO A O 1
ATOM 695 N N . ASN A 1 95 ? -3.429 -2.176 -14.206 1.00 72.81 95 ASN A N 1
ATOM 696 C CA . ASN A 1 95 ? -2.992 -2.969 -15.358 1.00 72.81 95 ASN A CA 1
ATOM 697 C C . ASN A 1 95 ? -1.551 -3.503 -15.260 1.00 72.81 95 ASN A C 1
ATOM 699 O O . ASN A 1 95 ? -1.005 -3.968 -16.258 1.00 72.81 95 ASN A O 1
ATOM 703 N N . ASN A 1 96 ? -0.926 -3.451 -14.079 1.00 70.06 96 ASN A N 1
ATOM 704 C CA . ASN A 1 96 ? 0.433 -3.925 -13.887 1.00 70.06 96 ASN A CA 1
ATOM 705 C C . ASN A 1 96 ? 0.580 -4.594 -12.515 1.00 70.06 96 ASN A C 1
ATOM 707 O O . ASN A 1 96 ? 0.563 -3.949 -11.474 1.00 70.06 96 ASN A O 1
ATOM 711 N N . GLN A 1 97 ? 0.781 -5.909 -12.519 1.00 71.31 97 GLN A N 1
ATOM 712 C CA . GLN A 1 97 ? 0.885 -6.725 -11.305 1.00 71.31 97 GLN A CA 1
ATOM 713 C C . GLN A 1 97 ? 2.250 -6.598 -10.601 1.00 71.31 97 GLN A C 1
ATOM 715 O O . GLN A 1 97 ? 2.583 -7.427 -9.762 1.00 71.31 97 GLN A O 1
ATOM 720 N N . SER A 1 98 ? 3.059 -5.593 -10.963 1.00 76.31 98 SER A N 1
ATOM 721 C CA . SER A 1 98 ? 4.426 -5.439 -10.454 1.00 76.31 98 SER A CA 1
ATOM 722 C C . SER A 1 98 ? 4.494 -4.961 -9.012 1.00 76.31 98 SER A C 1
ATOM 724 O O . SER A 1 98 ? 5.391 -5.370 -8.289 1.00 76.31 98 SER A O 1
ATOM 726 N N . VAL A 1 99 ? 3.580 -4.081 -8.598 1.00 84.38 99 VAL A N 1
ATOM 727 C CA . VAL A 1 99 ? 3.536 -3.573 -7.225 1.00 84.38 99 VAL A CA 1
ATOM 728 C C . VAL A 1 99 ? 2.121 -3.694 -6.701 1.00 84.38 99 VAL A C 1
ATOM 730 O O . VAL A 1 99 ? 1.181 -3.153 -7.289 1.00 84.38 99 VAL A O 1
ATOM 733 N N . GLY A 1 100 ? 1.993 -4.378 -5.574 1.00 87.81 100 GLY A N 1
ATOM 734 C CA . GLY A 1 100 ? 0.755 -4.496 -4.832 1.00 87.81 100 GLY A CA 1
ATOM 735 C C . GLY A 1 100 ? 1.011 -4.313 -3.350 1.00 87.81 100 GLY A C 1
ATOM 736 O O . GLY A 1 100 ? 2.071 -4.660 -2.843 1.00 87.81 100 GLY A O 1
ATOM 737 N N . MET A 1 101 ? 0.041 -3.775 -2.632 1.00 87.00 101 MET A N 1
ATOM 738 C CA . MET A 1 101 ? 0.093 -3.708 -1.185 1.00 87.00 101 MET A CA 1
ATOM 739 C C . MET A 1 101 ? -1.282 -3.899 -0.578 1.00 87.00 101 MET A C 1
ATOM 741 O O . MET A 1 101 ? -2.286 -3.533 -1.175 1.00 87.00 101 MET A O 1
ATOM 745 N N . CYS A 1 102 ? -1.323 -4.432 0.631 1.00 87.94 102 CYS A N 1
ATOM 746 C CA . CYS A 1 102 ? -2.530 -4.527 1.427 1.00 87.94 102 CYS A CA 1
ATOM 747 C C . CYS A 1 102 ? -2.247 -4.095 2.857 1.00 87.94 102 CYS A C 1
ATOM 749 O O . CYS A 1 102 ? -1.233 -4.480 3.440 1.00 87.94 102 CYS A O 1
ATOM 751 N N . ILE A 1 103 ? -3.160 -3.311 3.414 1.00 87.06 103 ILE A N 1
ATOM 752 C CA . ILE A 1 103 ? -3.113 -2.816 4.784 1.00 87.06 103 ILE A CA 1
ATOM 753 C C . ILE A 1 103 ? -4.105 -3.621 5.612 1.00 87.06 103 ILE A C 1
ATOM 755 O O . ILE A 1 103 ? -5.238 -3.870 5.200 1.00 87.06 103 ILE A O 1
ATOM 759 N N . CYS A 1 104 ? -3.683 -4.003 6.804 1.00 81.06 104 CYS A N 1
ATOM 760 C CA . CYS A 1 104 ? -4.485 -4.765 7.734 1.00 81.06 104 CYS A CA 1
ATOM 761 C C . CYS A 1 104 ? -4.449 -4.153 9.119 1.00 81.06 104 CYS A C 1
ATOM 763 O O . CYS A 1 104 ? -3.412 -3.682 9.583 1.00 81.06 104 CYS A O 1
ATOM 765 N N . ARG A 1 105 ? -5.591 -4.215 9.801 1.00 75.75 105 ARG A N 1
ATOM 766 C CA . ARG A 1 105 ? -5.679 -3.887 11.218 1.00 75.75 105 ARG A CA 1
ATOM 767 C C . ARG A 1 105 ? -5.413 -5.165 12.033 1.00 75.75 105 ARG A C 1
ATOM 769 O O . ARG A 1 105 ? -6.161 -6.130 11.876 1.00 75.75 105 ARG A O 1
ATOM 776 N N . PRO A 1 106 ? -4.368 -5.212 12.873 1.00 65.31 106 PRO A N 1
ATOM 777 C CA . PRO A 1 106 ? -4.194 -6.256 13.868 1.00 65.31 106 PRO A CA 1
ATOM 778 C C . PRO A 1 106 ? -5.361 -6.180 14.853 1.00 65.31 106 PRO A C 1
ATOM 780 O O . PRO A 1 106 ? -5.608 -5.144 15.463 1.00 65.31 106 PRO A O 1
ATOM 783 N N . THR A 1 107 ? -6.105 -7.274 14.995 1.00 58.88 107 THR A N 1
ATOM 784 C CA . THR A 1 107 ? -7.259 -7.336 15.906 1.00 58.88 107 THR A CA 1
ATOM 785 C C . THR A 1 107 ? -6.888 -7.455 17.374 1.00 58.88 107 THR A C 1
ATOM 787 O O . THR A 1 107 ? -7.761 -7.329 18.226 1.00 58.88 107 THR A O 1
ATOM 790 N N . ASP A 1 108 ? -5.605 -7.667 17.658 1.00 53.34 108 ASP A N 1
ATOM 791 C CA . ASP A 1 108 ? -5.097 -7.921 19.003 1.00 53.34 108 ASP A CA 1
ATOM 792 C C . ASP A 1 108 ? -4.449 -6.672 19.637 1.00 53.34 108 ASP A C 1
ATOM 794 O O . ASP A 1 108 ? -4.041 -6.712 20.795 1.00 53.34 108 ASP A O 1
ATOM 798 N N . LEU A 1 109 ? -4.357 -5.551 18.904 1.00 53.62 109 LEU A N 1
ATOM 799 C CA . LEU A 1 109 ? -3.788 -4.296 19.405 1.00 53.62 109 LEU A CA 1
ATOM 800 C C . LEU A 1 109 ? -4.902 -3.293 19.727 1.00 53.62 109 LEU A C 1
ATOM 802 O O . LEU A 1 109 ? -5.644 -2.840 18.858 1.00 53.62 109 LEU A O 1
ATOM 806 N N . SER A 1 110 ? -4.989 -2.926 21.004 1.00 50.31 110 SER A N 1
ATOM 807 C CA . SER A 1 110 ? -5.994 -2.029 21.588 1.00 50.31 110 SER A CA 1
ATOM 808 C C . SER A 1 110 ? -5.898 -0.566 21.130 1.00 50.31 110 SER A C 1
ATOM 810 O O . SER A 1 110 ? -6.770 0.230 21.470 1.00 50.31 110 SER A O 1
ATOM 812 N N . SER A 1 111 ? -4.868 -0.192 20.365 1.00 57.38 111 SER A N 1
ATOM 813 C CA . SER A 1 111 ? -4.578 1.201 20.005 1.00 57.38 111 SER A CA 1
ATOM 814 C C . SER A 1 111 ? -5.286 1.692 18.735 1.00 57.38 111 SER A C 1
ATOM 816 O O . SER A 1 111 ? -5.336 2.896 18.525 1.00 57.38 111 SER A O 1
ATOM 818 N N . GLY A 1 112 ? -5.808 0.820 17.859 1.00 61.25 112 GLY A N 1
ATOM 819 C CA . GLY A 1 112 ? -6.455 1.209 16.586 1.00 61.25 112 GLY A CA 1
ATOM 820 C C . GLY A 1 112 ? -5.560 1.952 15.569 1.00 61.25 112 GLY A C 1
ATOM 821 O O . GLY A 1 112 ? -5.985 2.217 14.439 1.00 61.25 112 GLY A O 1
ATOM 822 N N . GLU A 1 113 ? -4.325 2.273 15.955 1.00 69.56 113 GLU A N 1
ATOM 823 C CA . GLU A 1 113 ? -3.340 3.042 15.193 1.00 69.56 113 GLU A CA 1
ATOM 824 C C . GLU A 1 113 ? -2.225 2.167 14.621 1.00 69.56 113 GLU A C 1
ATOM 826 O O . GLU A 1 113 ? -1.550 2.594 13.688 1.00 69.56 113 GLU A O 1
ATOM 831 N N . ASP A 1 114 ? -2.028 0.963 15.153 1.00 80.25 114 ASP A N 1
ATOM 832 C CA . ASP A 1 114 ? -1.043 0.009 14.653 1.00 80.25 114 ASP A CA 1
ATOM 833 C C . ASP A 1 114 ? -1.652 -0.809 13.505 1.00 80.25 114 ASP A C 1
ATOM 835 O O . ASP A 1 114 ? -2.728 -1.377 13.657 1.00 80.25 114 ASP A O 1
ATOM 839 N N . TYR A 1 115 ? -0.976 -0.878 12.357 1.00 81.62 115 TYR A N 1
ATOM 840 C CA . TYR A 1 115 ? -1.393 -1.614 11.156 1.00 81.62 115 TYR A CA 1
ATOM 841 C C . TYR A 1 115 ? -0.269 -2.532 10.672 1.00 81.62 115 TYR A C 1
ATOM 843 O O . TYR A 1 115 ? 0.909 -2.241 10.860 1.00 81.62 115 TYR A O 1
ATOM 851 N N . SER A 1 116 ? -0.605 -3.634 10.008 1.00 82.31 116 SER A N 1
ATOM 852 C CA . SER A 1 116 ? 0.361 -4.410 9.228 1.00 82.31 116 SER A CA 1
ATOM 853 C C . SER A 1 116 ? 0.180 -4.132 7.741 1.00 82.31 116 SER A C 1
ATOM 855 O O . SER A 1 116 ? -0.939 -4.005 7.248 1.00 82.31 116 SER A O 1
ATOM 857 N N . VAL A 1 117 ? 1.287 -4.013 7.016 1.00 84.19 117 VAL A N 1
ATOM 858 C CA . VAL A 1 117 ? 1.296 -3.765 5.575 1.00 84.19 117 VAL A CA 1
ATOM 859 C C . VAL A 1 117 ? 2.025 -4.911 4.893 1.00 84.19 117 VAL A C 1
ATOM 861 O O . VAL A 1 117 ? 3.190 -5.168 5.175 1.00 84.19 117 VAL A O 1
ATOM 864 N N . SER A 1 118 ? 1.334 -5.616 4.005 1.00 84.56 118 SER A N 1
ATOM 865 C CA . SER A 1 118 ? 1.938 -6.622 3.128 1.00 84.56 118 SER A CA 1
ATOM 866 C C . SER A 1 118 ? 2.153 -6.004 1.759 1.00 84.56 118 SER A C 1
ATOM 868 O O . SER A 1 118 ? 1.223 -5.420 1.212 1.00 84.56 118 SER A O 1
ATOM 870 N N . LEU A 1 119 ? 3.350 -6.129 1.206 1.00 84.38 119 LEU A N 1
ATOM 871 C CA . LEU A 1 119 ? 3.729 -5.607 -0.096 1.00 84.38 119 LEU A CA 1
ATOM 872 C C . LEU A 1 119 ? 4.255 -6.724 -0.982 1.00 84.38 119 LEU A C 1
ATOM 874 O O . LEU A 1 119 ? 5.042 -7.550 -0.537 1.00 84.38 119 LEU A O 1
ATOM 878 N N . LEU A 1 120 ? 3.873 -6.675 -2.247 1.00 84.50 120 LEU A N 1
ATOM 879 C CA . LEU A 1 120 ? 4.529 -7.375 -3.332 1.00 84.50 120 LEU A CA 1
ATOM 880 C C . LEU A 1 120 ? 5.276 -6.324 -4.145 1.00 84.50 120 LEU A C 1
ATOM 882 O O . LEU A 1 120 ? 4.655 -5.417 -4.699 1.00 84.50 120 LEU A O 1
ATOM 886 N N . LEU A 1 121 ? 6.600 -6.417 -4.171 1.00 81.25 121 LEU A N 1
ATOM 887 C CA . LEU A 1 121 ? 7.461 -5.510 -4.923 1.00 81.25 121 LEU A CA 1
ATOM 888 C C . LEU A 1 121 ? 8.255 -6.302 -5.956 1.00 81.25 121 LEU A C 1
ATOM 890 O O . LEU A 1 121 ? 8.625 -7.444 -5.672 1.00 81.25 121 LEU A O 1
ATOM 894 N N . PRO A 1 122 ? 8.609 -5.709 -7.108 1.00 73.31 122 PRO A N 1
ATOM 895 C CA . PRO A 1 122 ? 9.643 -6.302 -7.927 1.00 73.31 122 PRO A CA 1
ATOM 896 C C . PRO A 1 122 ? 10.917 -6.303 -7.081 1.00 73.31 122 PRO A C 1
ATOM 898 O O . PRO A 1 122 ? 11.269 -5.299 -6.452 1.00 73.31 122 PRO A O 1
ATOM 901 N N . ALA A 1 123 ? 11.603 -7.437 -7.016 1.00 63.00 123 ALA A N 1
ATOM 902 C CA . ALA A 1 123 ? 12.943 -7.470 -6.478 1.00 63.00 123 ALA A CA 1
ATOM 903 C C . ALA A 1 123 ? 13.739 -6.430 -7.259 1.00 63.00 123 ALA A C 1
ATOM 905 O O . ALA A 1 123 ? 13.713 -6.406 -8.492 1.00 63.00 123 ALA A O 1
ATOM 906 N N . VAL A 1 124 ? 14.401 -5.532 -6.535 1.00 56.00 124 VAL A N 1
ATOM 907 C CA . VAL A 1 124 ? 15.325 -4.588 -7.145 1.00 56.00 124 VAL A CA 1
ATOM 908 C C . VAL A 1 124 ? 16.412 -5.441 -7.782 1.00 56.00 124 VAL A C 1
ATOM 910 O O . VAL A 1 124 ? 17.334 -5.907 -7.111 1.00 56.00 124 VAL A O 1
ATOM 913 N N . GLN A 1 125 ? 16.270 -5.719 -9.076 1.00 45.09 125 GLN A N 1
ATOM 914 C CA . GLN A 1 125 ? 17.324 -6.309 -9.869 1.00 45.09 125 GLN A CA 1
ATOM 915 C C . GLN A 1 125 ? 18.463 -5.298 -9.751 1.00 45.09 125 GLN A C 1
ATOM 917 O O . GLN A 1 125 ? 18.336 -4.174 -10.239 1.00 45.09 125 GLN A O 1
ATOM 922 N N . LYS A 1 126 ? 19.532 -5.637 -9.019 1.00 45.75 126 LYS A N 1
ATOM 923 C CA . LYS A 1 126 ? 20.770 -4.853 -8.991 1.00 45.75 126 LYS A CA 1
ATOM 924 C C . LYS A 1 126 ? 21.304 -4.791 -10.423 1.00 45.75 126 LYS A C 1
ATOM 926 O O . LYS A 1 126 ? 22.145 -5.589 -10.810 1.00 45.75 126 LYS A O 1
ATOM 931 N N . VAL A 1 127 ? 20.784 -3.890 -11.245 1.00 52.09 127 VAL A N 1
ATOM 932 C CA . VAL A 1 127 ? 21.277 -3.650 -12.596 1.00 52.09 127 VAL A CA 1
ATOM 933 C C . VAL A 1 127 ? 21.854 -2.258 -12.589 1.00 52.09 127 VAL A C 1
ATOM 935 O O . VAL A 1 127 ? 21.185 -1.285 -12.920 1.00 52.09 127 VAL A O 1
ATOM 938 N N . ARG A 1 128 ? 23.113 -2.192 -12.164 1.00 48.41 128 ARG A N 1
ATOM 939 C CA . ARG A 1 128 ? 24.126 -1.278 -12.697 1.00 48.41 128 ARG A CA 1
ATOM 940 C C . ARG A 1 128 ? 25.512 -1.787 -12.291 1.00 48.41 128 ARG A C 1
ATOM 942 O O . ARG A 1 128 ? 26.246 -1.120 -11.585 1.00 48.41 128 ARG A O 1
ATOM 949 N N . ASP A 1 129 ? 25.850 -2.978 -12.781 1.00 42.16 129 ASP A N 1
ATOM 950 C CA . ASP A 1 129 ? 27.238 -3.467 -12.878 1.00 42.16 129 ASP A CA 1
ATOM 951 C C . ASP A 1 129 ? 27.625 -3.682 -14.357 1.00 42.16 129 ASP A C 1
ATOM 953 O O . ASP A 1 129 ? 28.294 -4.633 -14.746 1.00 42.16 129 ASP A O 1
ATOM 957 N N . ALA A 1 130 ? 27.127 -2.804 -15.234 1.00 44.00 130 ALA A N 1
ATOM 958 C CA . ALA A 1 130 ? 27.389 -2.853 -16.675 1.00 44.00 130 ALA A CA 1
ATOM 959 C C . ALA A 1 130 ? 27.745 -1.473 -17.253 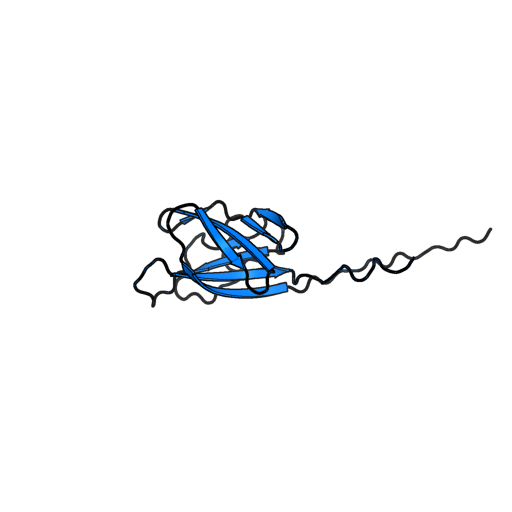1.00 44.00 130 ALA A C 1
ATOM 961 O O . ALA A 1 130 ? 27.406 -1.168 -18.391 1.00 44.00 130 ALA A O 1
ATOM 962 N N . ALA A 1 131 ? 28.412 -0.626 -16.464 1.00 45.22 131 ALA A N 1
ATOM 963 C CA . ALA A 1 131 ? 28.933 0.665 -16.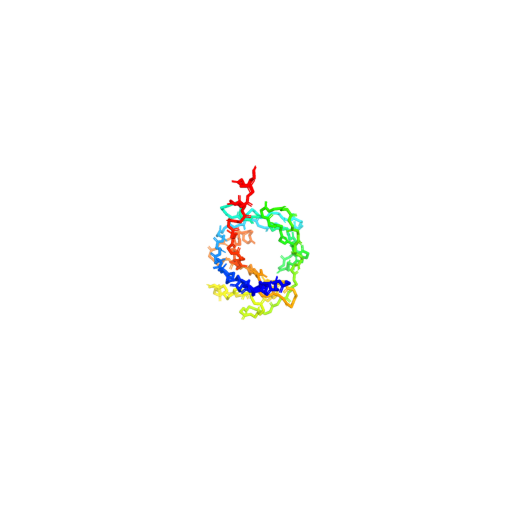925 1.00 45.22 131 ALA A CA 1
ATOM 964 C C . ALA A 1 131 ? 30.437 0.843 -16.643 1.00 45.22 131 ALA A C 1
ATOM 966 O O . ALA A 1 131 ? 30.905 1.968 -16.513 1.00 45.22 131 ALA A O 1
ATOM 967 N N . THR A 1 132 ? 31.199 -0.257 -16.593 1.00 43.44 132 THR A N 1
ATOM 968 C CA . THR A 1 132 ? 32.673 -0.214 -16.537 1.00 43.44 132 THR A CA 1
ATOM 969 C C . THR A 1 132 ? 33.279 -1.237 -17.498 1.00 43.44 132 THR A C 1
ATOM 971 O O . THR A 1 132 ? 33.998 -2.151 -17.108 1.00 43.44 132 THR A O 1
ATOM 974 N N . ARG A 1 133 ? 32.943 -1.120 -18.784 1.00 46.41 133 ARG A N 1
ATOM 975 C CA . ARG A 1 133 ? 33.772 -1.627 -19.885 1.00 46.41 133 ARG A CA 1
ATOM 976 C C . ARG A 1 133 ? 33.694 -0.634 -21.03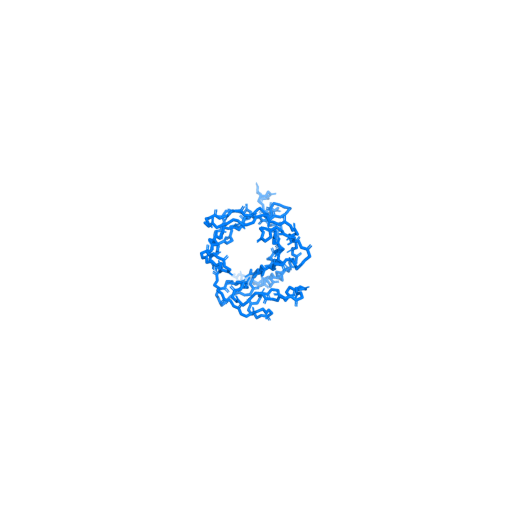4 1.00 46.41 133 ARG A C 1
ATOM 978 O O . ARG A 1 133 ? 32.902 -0.819 -21.952 1.00 46.41 133 ARG A O 1
ATOM 985 N N . ASN A 1 134 ? 34.484 0.427 -20.934 1.00 39.44 134 ASN A N 1
ATOM 986 C CA . ASN A 1 134 ? 35.168 0.990 -22.091 1.00 39.44 134 ASN A CA 1
ATOM 987 C C . ASN A 1 134 ? 36.423 1.719 -21.625 1.00 39.44 134 ASN A C 1
ATOM 989 O O . ASN A 1 134 ? 36.276 2.580 -20.731 1.00 39.44 134 ASN A O 1
#

Foldseek 3Di:
DDDDDDDDDPPPPPQDKDKFKDFWDFDDAAWDKAQGPPLQFIWIWHDDPLAIDQTWTQGSVRDIATWAFDDDPPLLAHNDPEPDFRHRQKTDHVPHNAKIKGKYDDPPDPPSRTIMMIMIHGDPPPPDPPPPDD

Organism: NCBI:txid2315862

Sequence (134 aa):
MLVLATTGSLFAQSVTMSDVMISSVKIKDGKNTIQVPDGKGTIQLVKRGDKFTDVVYTDAAGKESRLSPVRPGTNGAPKPPCKFPIPDACFSIPNNQSVGMCICRPTDLSSGEDYSVSLLLPAVQKVRDAATRN

pLDDT: mean 73.8, std 17.05, range [37.28, 95.0]

Secondary structure (DSSP, 8-state):
----------------EEEEEEEEEE--SEEEEEEEGGGTEEEEEEEETTEEEEEEEEETT--EEE-EE--TTST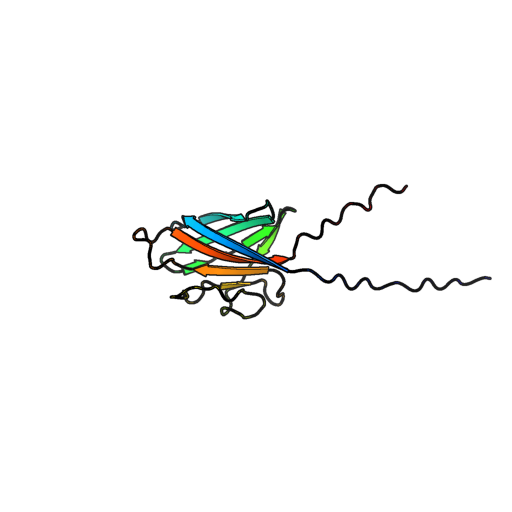T------SSEEEEEEEEETTEEEEEEEEE--TT-TTS-EEEEEEEEE------S-S---